Protein AF-0000000068983516 (afdb_homodimer)

Organism: NCBI:txid743974

Secondary structure (DSSP, 8-state):
----EEEEEEE-HHHHHHHHHHHHHHTS-HHHHHHHHHHHHHHHHHHHHHHHHHHHHHHHHHHHHHHSSS---HHHHHHHHHH------/----EEEEEEE-HHHHHHHHHHHHHHTS-HHHHHHHHHHHHHHHHHHHHHHHHHHHHHHHHHHHHHHSSS---HHHHHHHHHH---S--

Solvent-accessible surface area (backbone atoms only — not comparable to full-atom values): 9890 Å² total; per-residue (Å²): 134,70,62,76,34,78,48,82,36,72,34,31,64,65,57,52,50,47,32,43,51,28,15,55,75,71,69,47,51,50,62,56,45,35,50,51,39,24,43,53,53,17,54,50,47,46,51,52,52,50,49,52,51,50,50,47,50,51,49,51,50,52,52,54,53,51,68,37,85,62,73,62,51,74,67,55,54,51,51,52,67,60,63,63,67,71,88,68,137,134,70,62,78,34,78,48,82,38,73,35,30,65,66,56,51,50,46,32,42,51,28,15,55,75,72,70,47,52,49,62,56,46,33,51,50,38,22,44,54,53,18,54,50,49,49,51,52,51,52,50,50,50,51,50,49,50,51,47,50,50,54,53,54,54,50,67,37,86,62,74,61,51,74,68,55,52,51,51,53,66,61,63,64,66,68,88,67,125

InterPro domains:
  IPR010985 Ribbon-helix-helix [SSF47598] (4-80)
  IPR014795 Antitoxin TacA 1-like [PF08681] (6-81)
  IPR014795 Antitoxin TacA 1-like [PTHR35401] (2-82)

Radius of gyration: 25.69 Å; Cα contacts (8 Å, |Δi|>4): 137; chains: 2; bounding box: 52×82×36 Å

pLDDT: mean 81.81, std 19.15, range [27.64, 98.75]

Foldseek 3Di:
DDPPDDDDDDDDPVVLVVLCVVCVVVPHHSVCSVCVVVVVVVVVVVVVVVVVVVVVVVLVVLVVVCPPPPPPDPVSVVVNVPPPPDPDD/DDPPDDDDDDDDPVVLVVLCVVCVVVPHHSVCSVCVVVVVVVVVVVVVVVVVVVVVVVLVVLVVVCPPPPPDDPVSVVVNVPPPPPPPD

Structure (mmCIF, N/CA/C/O backbone):
data_AF-0000000068983516-model_v1
#
loop_
_entity.id
_entity.type
_entity.pdbx_description
1 polymer 'DUF1778 domain-containing protein'
#
loop_
_atom_site.group_PDB
_atom_site.id
_atom_site.type_symbol
_atom_site.label_atom_id
_atom_site.label_alt_id
_atom_site.label_comp_id
_atom_site.label_asym_id
_atom_site.label_entity_id
_atom_site.label_seq_id
_atom_site.pdbx_PDB_ins_code
_atom_site.Cartn_x
_atom_site.Cartn_y
_atom_site.Cartn_z
_atom_site.occupancy
_atom_site.B_iso_or_equiv
_atom_site.auth_seq_id
_atom_site.auth_comp_id
_atom_site.auth_asym_id
_atom_site.auth_atom_id
_atom_site.pdbx_PDB_model_num
ATOM 1 N N . MET A 1 1 ? -12.258 -1.51 18.906 1 66.19 1 MET A N 1
ATOM 2 C CA . MET A 1 1 ? -12.906 -0.402 18.219 1 66.19 1 MET A CA 1
ATOM 3 C C . MET A 1 1 ? -13.914 -0.917 17.188 1 66.19 1 MET A C 1
ATOM 5 O O . MET A 1 1 ? -13.594 -1.802 16.391 1 66.19 1 MET A O 1
ATOM 9 N N . GLN A 1 2 ? -15.219 -0.626 17.344 1 80.12 2 GLN A N 1
ATOM 10 C CA . GLN A 1 2 ? -16.297 -1.192 16.547 1 80.12 2 GLN A CA 1
ATOM 11 C C . GLN A 1 2 ? -16.312 -0.609 15.141 1 80.12 2 GLN A C 1
ATOM 13 O O . GLN A 1 2 ? -15.992 0.565 14.953 1 80.12 2 GLN A O 1
ATOM 18 N N . ALA A 1 3 ? -16.422 -1.46 14.156 1 85.94 3 ALA A N 1
ATOM 19 C CA . ALA A 1 3 ? -16.625 -1.024 12.773 1 85.94 3 ALA A CA 1
ATOM 20 C C . ALA A 1 3 ? -18 -0.391 12.602 1 85.94 3 ALA A C 1
ATOM 22 O O . ALA A 1 3 ? -19.016 -1.097 12.477 1 85.94 3 ALA A O 1
ATOM 23 N N . THR A 1 4 ? -18.094 0.987 12.625 1 93.12 4 THR A N 1
ATOM 24 C CA . THR A 1 4 ? -19.375 1.7 12.648 1 93.12 4 THR A CA 1
ATOM 25 C C . THR A 1 4 ? -19.609 2.424 11.32 1 93.12 4 THR A C 1
ATOM 27 O O . THR A 1 4 ? -20.703 2.953 11.086 1 93.12 4 THR A O 1
ATOM 30 N N . GLU A 1 5 ? -18.656 2.49 10.5 1 96.25 5 GLU A N 1
ATOM 31 C CA . GLU A 1 5 ? -18.766 3.221 9.242 1 96.25 5 GLU A CA 1
ATOM 32 C C . GLU A 1 5 ? -18.734 2.27 8.047 1 96.25 5 GLU A C 1
ATOM 34 O O . GLU A 1 5 ? -18.125 1.204 8.109 1 96.25 5 GLU A O 1
ATOM 39 N N . ARG A 1 6 ? -19.453 2.689 6.984 1 96.88 6 ARG A N 1
ATOM 40 C CA . ARG A 1 6 ? -19.484 1.909 5.75 1 96.88 6 ARG A CA 1
ATOM 41 C C . ARG A 1 6 ? -18.844 2.674 4.602 1 96.88 6 ARG A C 1
ATOM 43 O O . ARG A 1 6 ? -19.016 3.889 4.484 1 96.88 6 ARG A O 1
ATOM 50 N N . ILE A 1 7 ? -18.016 1.931 3.863 1 97.56 7 ILE A N 1
ATOM 51 C CA . ILE A 1 7 ? -17.438 2.443 2.621 1 97.56 7 ILE A CA 1
ATOM 52 C C . ILE A 1 7 ? -17.875 1.561 1.452 1 97.56 7 ILE A C 1
ATOM 54 O O . ILE A 1 7 ? -17.609 0.355 1.448 1 97.56 7 ILE A O 1
ATOM 58 N N . ASN A 1 8 ? -18.578 2.172 0.459 1 97.69 8 ASN A N 1
ATOM 59 C CA . ASN A 1 8 ? -19.016 1.462 -0.735 1 97.69 8 ASN A CA 1
ATOM 60 C C . ASN A 1 8 ? -18.172 1.819 -1.951 1 97.69 8 ASN A C 1
ATOM 62 O O . ASN A 1 8 ? -18.062 2.992 -2.314 1 97.69 8 ASN A O 1
ATOM 66 N N . LEU A 1 9 ? -17.578 0.797 -2.518 1 97.94 9 LEU A N 1
ATOM 67 C CA . LEU A 1 9 ? -16.688 0.984 -3.652 1 97.94 9 LEU A CA 1
ATOM 68 C C . LEU A 1 9 ? -17.266 0.349 -4.914 1 97.94 9 LEU A C 1
ATOM 70 O O . LEU A 1 9 ? -17.844 -0.739 -4.855 1 97.94 9 LEU A O 1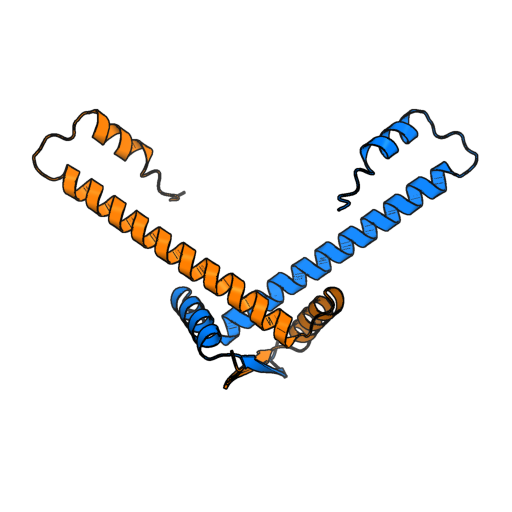
ATOM 74 N N . ARG A 1 10 ? -17.094 1.018 -6.027 1 97.38 10 ARG A N 1
ATOM 75 C CA . ARG A 1 10 ? -17.359 0.438 -7.34 1 97.38 10 ARG A CA 1
ATOM 76 C C . ARG A 1 10 ? -16.062 0.17 -8.094 1 97.38 10 ARG A C 1
ATOM 78 O O . ARG A 1 10 ? -15.156 1.01 -8.102 1 97.38 10 ARG A O 1
ATOM 85 N N . THR A 1 11 ? -15.914 -1.056 -8.664 1 97.31 11 THR A N 1
ATOM 86 C CA . THR A 1 11 ? -14.695 -1.44 -9.367 1 97.31 11 THR A CA 1
ATOM 87 C C . THR A 1 11 ? -15.008 -2.418 -10.492 1 97.31 11 THR A C 1
ATOM 89 O O . THR A 1 11 ? -16.172 -2.783 -10.703 1 97.31 11 THR A O 1
ATOM 92 N N . THR A 1 12 ? -14.008 -2.668 -11.32 1 96.62 12 THR A N 1
ATOM 93 C CA . THR A 1 12 ? -14.172 -3.637 -12.398 1 96.62 12 THR A CA 1
ATOM 94 C C . THR A 1 12 ? -14.07 -5.062 -11.867 1 96.62 12 THR A C 1
ATOM 96 O O . THR A 1 12 ? -13.477 -5.297 -10.812 1 96.62 12 THR A O 1
ATOM 99 N N . ALA A 1 13 ? -14.641 -6.016 -12.648 1 96.25 13 ALA A N 1
ATOM 100 C CA . ALA A 1 13 ? -14.547 -7.43 -12.297 1 96.25 13 ALA A CA 1
ATOM 101 C C . ALA A 1 13 ? -13.094 -7.883 -12.234 1 96.25 13 ALA A C 1
ATOM 103 O O . ALA A 1 13 ? -12.719 -8.672 -11.367 1 96.25 13 ALA A O 1
ATOM 104 N N . HIS A 1 14 ? -12.305 -7.371 -13.078 1 96.12 14 HIS A N 1
ATOM 105 C CA . HIS A 1 14 ? -10.891 -7.73 -13.148 1 96.12 14 HIS A CA 1
ATOM 106 C C . HIS A 1 14 ? -10.141 -7.281 -11.898 1 96.12 14 HIS A C 1
ATOM 108 O O . HIS A 1 14 ? -9.445 -8.078 -11.273 1 96.12 14 HIS A O 1
ATOM 114 N N . ALA A 1 15 ? -10.289 -6.082 -11.492 1 96.38 15 ALA A N 1
ATOM 115 C CA . ALA A 1 15 ? -9.617 -5.547 -10.305 1 96.38 15 ALA A CA 1
ATOM 116 C C . ALA A 1 15 ? -10.062 -6.289 -9.047 1 96.38 15 ALA A C 1
ATOM 118 O O . ALA A 1 15 ? -9.234 -6.645 -8.203 1 96.38 15 ALA A O 1
ATOM 119 N N . LYS A 1 16 ? -11.344 -6.5 -8.945 1 97.94 16 LYS A N 1
ATOM 120 C CA . LYS A 1 16 ? -11.875 -7.246 -7.812 1 97.94 16 LYS A CA 1
ATOM 121 C C . LYS A 1 16 ? -11.242 -8.633 -7.723 1 97.94 16 LYS A C 1
ATOM 123 O O . LYS A 1 16 ? -10.867 -9.086 -6.637 1 97.94 16 LYS A O 1
ATOM 128 N N . ALA A 1 17 ? -11.133 -9.289 -8.859 1 97.62 17 ALA A N 1
ATOM 129 C CA . ALA A 1 17 ? -10.586 -10.641 -8.906 1 97.62 17 ALA A CA 1
ATOM 130 C C . ALA A 1 17 ? -9.125 -10.656 -8.453 1 97.62 17 ALA A C 1
ATOM 132 O O . ALA A 1 17 ? -8.703 -11.57 -7.738 1 97.62 17 ALA A O 1
ATOM 133 N N . ILE A 1 18 ? -8.367 -9.664 -8.859 1 97.81 18 ILE A N 1
ATOM 134 C CA . ILE A 1 18 ? -6.957 -9.555 -8.492 1 97.81 18 ILE A CA 1
ATOM 135 C C . ILE A 1 18 ? -6.828 -9.359 -6.984 1 97.81 18 ILE A C 1
ATOM 137 O O . ILE A 1 18 ? -6.023 -10.031 -6.336 1 97.81 18 ILE A O 1
ATOM 141 N N . ILE A 1 19 ? -7.602 -8.477 -6.402 1 98.44 19 ILE A N 1
ATOM 142 C CA . ILE A 1 19 ? -7.574 -8.172 -4.977 1 98.44 19 ILE A CA 1
ATOM 143 C C . ILE A 1 19 ? -8 -9.398 -4.176 1 98.44 19 ILE A C 1
ATOM 145 O O . ILE A 1 19 ? -7.387 -9.727 -3.16 1 98.44 19 ILE A O 1
ATOM 149 N N . GLU A 1 20 ? -9.023 -10.125 -4.664 1 98.44 20 GLU A N 1
ATOM 150 C CA . GLU A 1 20 ? -9.508 -11.336 -4.008 1 98.44 20 GLU A CA 1
ATOM 151 C C . GLU A 1 20 ? -8.438 -12.422 -3.994 1 98.44 20 GLU A C 1
ATOM 153 O O . GLU A 1 20 ? -8.227 -13.086 -2.975 1 98.44 20 GLU A O 1
ATOM 158 N N . LYS A 1 21 ? -7.828 -12.57 -5.152 1 97.88 21 LYS A N 1
ATOM 159 C CA . LYS A 1 21 ? -6.77 -13.57 -5.254 1 97.88 21 LYS A CA 1
ATOM 160 C C . LYS A 1 21 ? -5.652 -13.297 -4.25 1 97.88 21 LYS A C 1
ATOM 162 O O . LYS A 1 21 ? -5.188 -14.203 -3.559 1 97.88 21 LYS A O 1
ATOM 167 N N . ALA A 1 22 ? -5.215 -12.062 -4.16 1 98.12 22 ALA A N 1
ATOM 168 C CA . ALA A 1 22 ? -4.156 -11.672 -3.234 1 98.12 22 ALA A CA 1
ATOM 169 C C . ALA A 1 22 ? -4.57 -11.914 -1.787 1 98.12 22 ALA A C 1
ATOM 171 O O . ALA A 1 22 ? -3.791 -12.445 -0.991 1 98.12 22 ALA A O 1
ATOM 172 N N . SER A 1 23 ? -5.832 -11.492 -1.423 1 98.31 23 SER A N 1
ATOM 173 C CA . SER A 1 23 ? -6.309 -11.688 -0.059 1 98.31 23 SER A CA 1
ATOM 174 C C . SER A 1 23 ? -6.328 -13.172 0.309 1 98.31 23 SER A C 1
ATOM 176 O O . SER A 1 23 ? -5.961 -13.547 1.425 1 98.31 23 SER A O 1
ATOM 178 N N . GLN A 1 24 ? -6.742 -14.062 -0.656 1 97.62 24 GLN A N 1
ATOM 179 C CA . GLN A 1 24 ? -6.766 -15.508 -0.447 1 97.62 24 GLN A CA 1
ATOM 180 C C . GLN A 1 24 ? -5.359 -16.062 -0.246 1 97.62 24 GLN A C 1
ATOM 182 O O . GLN A 1 24 ? -5.133 -16.891 0.633 1 97.62 24 GLN A O 1
ATOM 187 N N . GLN A 1 25 ? -4.41 -15.555 -1.043 1 95.56 25 GLN A N 1
ATOM 188 C CA . GLN A 1 25 ? -3.021 -15.992 -0.928 1 95.56 25 GLN A CA 1
ATOM 189 C C . GLN A 1 25 ? -2.453 -15.664 0.448 1 95.56 25 GLN A C 1
ATOM 191 O O . GLN A 1 25 ? -1.636 -16.406 0.986 1 95.56 25 GLN A O 1
ATOM 196 N N . LEU A 1 26 ? -2.887 -14.602 1.054 1 95.25 26 LEU A N 1
ATOM 197 C CA . LEU A 1 26 ? -2.402 -14.156 2.357 1 95.25 26 LEU A CA 1
ATOM 198 C C . LEU A 1 26 ? -3.238 -14.766 3.48 1 95.25 26 LEU A C 1
ATOM 200 O O . LEU A 1 26 ? -2.895 -14.633 4.656 1 95.25 26 LEU A O 1
ATOM 204 N N . GLY A 1 27 ? -4.371 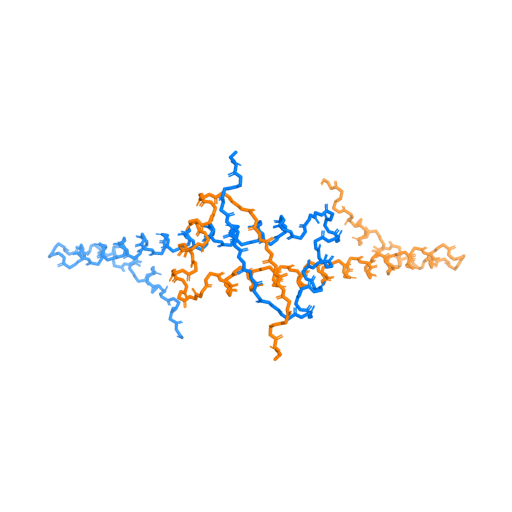-15.383 3.082 1 97 27 GLY A N 1
ATOM 205 C CA . GLY A 1 27 ? -5.23 -16.016 4.07 1 97 27 GLY A CA 1
ATOM 206 C C . GLY A 1 27 ? -6.066 -15.023 4.859 1 97 27 GLY A C 1
ATOM 207 O O . GLY A 1 27 ? -6.352 -15.25 6.039 1 97 27 GLY A O 1
ATOM 208 N N . VAL A 1 28 ? -6.395 -13.961 4.332 1 97.19 28 VAL A N 1
ATOM 209 C CA . VAL A 1 28 ? -7.203 -12.953 5.012 1 97.19 28 VAL A CA 1
ATOM 210 C C . VAL A 1 28 ? -8.453 -12.648 4.188 1 97.19 28 VAL A C 1
ATOM 212 O O . VAL A 1 28 ? -8.555 -13.062 3.031 1 97.19 28 VAL A O 1
ATOM 215 N N . SER A 1 29 ? -9.359 -11.938 4.777 1 98 29 SER A N 1
ATOM 216 C CA . SER A 1 29 ? -10.547 -11.523 4.039 1 98 29 SER A CA 1
ATOM 217 C C . SER A 1 29 ? -10.234 -10.375 3.09 1 98 29 SER A C 1
ATOM 219 O O . SER A 1 29 ? -9.32 -9.586 3.336 1 98 29 SER A O 1
ATOM 221 N N . MET A 1 30 ? -10.867 -10.32 2.062 1 98.06 30 MET A N 1
ATOM 222 C CA . MET A 1 30 ? -10.727 -9.219 1.11 1 98.06 30 MET A CA 1
ATOM 223 C C . MET A 1 30 ? -10.938 -7.875 1.798 1 98.06 30 MET A C 1
ATOM 225 O O . MET A 1 30 ? -10.195 -6.922 1.548 1 98.06 30 MET A O 1
ATOM 229 N N . SER A 1 31 ? -11.945 -7.75 2.668 1 98 31 SER A N 1
ATOM 230 C CA . SER A 1 31 ? -12.242 -6.52 3.396 1 98 31 SER A CA 1
ATOM 231 C C . SER A 1 31 ? -11.055 -6.082 4.246 1 98 31 SER A C 1
ATOM 233 O O . SER A 1 31 ? -10.664 -4.914 4.219 1 98 31 SER A O 1
ATOM 235 N N . TYR A 1 32 ? -10.547 -7.02 4.98 1 97.38 32 TYR A N 1
ATOM 236 C CA . TYR A 1 32 ? -9.367 -6.73 5.785 1 97.38 32 TYR A CA 1
ATOM 237 C C . TYR A 1 32 ? -8.195 -6.297 4.906 1 97.38 32 TYR A C 1
ATOM 239 O O . TYR A 1 32 ? -7.512 -5.316 5.211 1 97.38 32 TYR A O 1
ATOM 247 N N . PHE A 1 33 ? -7.879 -7.023 3.783 1 98.44 33 PHE A N 1
ATOM 248 C CA . PHE A 1 33 ? -6.793 -6.727 2.861 1 98.44 33 PHE A CA 1
ATOM 249 C C . PHE A 1 33 ? -6.898 -5.297 2.342 1 98.44 33 PHE A C 1
ATOM 251 O O . PHE A 1 33 ? -5.93 -4.535 2.404 1 98.44 33 PHE A O 1
ATOM 258 N N . ILE A 1 34 ? -8.008 -4.934 1.896 1 98.75 34 ILE A N 1
ATOM 259 C CA . ILE A 1 34 ? -8.258 -3.623 1.309 1 98.75 34 ILE A CA 1
ATOM 260 C C . ILE A 1 34 ? -8.062 -2.539 2.365 1 98.75 34 ILE A C 1
ATOM 262 O O . ILE A 1 34 ? -7.336 -1.569 2.146 1 98.75 34 ILE A O 1
ATOM 266 N N . LEU A 1 35 ? -8.711 -2.689 3.537 1 98.25 35 LEU A N 1
ATOM 267 C CA . LEU A 1 35 ? -8.664 -1.674 4.582 1 98.25 35 LEU A CA 1
ATOM 268 C C . LEU A 1 35 ? -7.258 -1.527 5.145 1 98.25 35 LEU A C 1
ATOM 270 O O . LEU A 1 35 ? -6.809 -0.413 5.422 1 98.25 35 LEU A O 1
ATOM 274 N N . ASP A 1 36 ? -6.676 -2.672 5.328 1 97.75 36 ASP A N 1
ATOM 275 C CA . ASP A 1 36 ? -5.312 -2.662 5.848 1 97.75 36 ASP A CA 1
ATOM 276 C C . ASP A 1 36 ? -4.367 -1.932 4.898 1 97.75 36 ASP A C 1
ATOM 278 O O . ASP A 1 36 ? -3.564 -1.101 5.328 1 97.75 36 ASP A O 1
ATOM 282 N N . CYS A 1 37 ? -4.41 -2.238 3.559 1 98.12 37 CYS A N 1
ATOM 283 C CA . CYS A 1 37 ? -3.611 -1.573 2.535 1 98.12 37 CYS A CA 1
ATOM 284 C C . CYS A 1 37 ? -3.848 -0.068 2.551 1 98.12 37 CYS A C 1
ATOM 286 O O . CYS A 1 37 ? -2.895 0.713 2.582 1 98.12 37 CYS A O 1
ATOM 288 N N . ALA A 1 38 ? -5.105 0.282 2.559 1 98.5 38 ALA A N 1
ATOM 289 C CA . ALA A 1 38 ? -5.477 1.694 2.514 1 98.5 38 ALA A CA 1
ATOM 290 C C . ALA A 1 38 ? -5.008 2.424 3.77 1 98.5 38 ALA A C 1
ATOM 292 O O . ALA A 1 38 ? -4.484 3.535 3.689 1 98.5 38 ALA A O 1
ATOM 293 N N . TYR A 1 39 ? -5.207 1.781 4.969 1 97.88 39 TYR A N 1
ATOM 294 C CA . TYR A 1 39 ? -4.84 2.4 6.238 1 97.88 39 TYR A CA 1
ATOM 295 C C . TYR A 1 39 ? -3.334 2.613 6.328 1 97.88 39 TYR A C 1
ATOM 297 O O . TYR A 1 39 ? -2.875 3.682 6.738 1 97.88 39 TYR A O 1
ATOM 305 N N . GLN A 1 40 ? -2.588 1.628 5.961 1 97.44 40 GLN A N 1
ATOM 306 C CA . GLN A 1 40 ? -1.132 1.72 6.012 1 97.44 40 GLN A CA 1
ATOM 307 C C . GLN A 1 40 ? -0.618 2.82 5.09 1 97.44 40 GLN A C 1
ATOM 309 O O . GLN A 1 40 ? 0.202 3.646 5.496 1 97.44 40 GLN A O 1
ATOM 314 N N . LYS A 1 41 ? -1.062 2.832 3.871 1 97.62 41 LYS A N 1
ATOM 315 C CA . LYS A 1 41 ? -0.647 3.859 2.92 1 97.62 41 LYS A CA 1
ATOM 316 C C . LYS A 1 41 ? -1.095 5.246 3.379 1 97.62 41 LYS A C 1
ATOM 318 O O . LYS A 1 41 ? -0.36 6.223 3.225 1 97.62 41 LYS A O 1
ATOM 323 N N . ALA A 1 42 ? -2.281 5.336 3.916 1 98.38 42 ALA A N 1
ATOM 324 C CA . ALA A 1 42 ? -2.797 6.605 4.422 1 98.38 42 ALA A CA 1
ATOM 325 C C . ALA A 1 42 ? -1.92 7.141 5.551 1 98.38 42 ALA A C 1
ATOM 327 O O . ALA A 1 42 ? -1.535 8.312 5.539 1 98.38 42 ALA A O 1
ATOM 328 N N . SER A 1 43 ? -1.609 6.277 6.535 1 97.31 43 SER A N 1
ATOM 329 C CA . SER A 1 43 ? -0.773 6.664 7.668 1 97.31 43 SER A CA 1
ATOM 330 C C . SER A 1 43 ? 0.594 7.156 7.203 1 97.31 43 SER A C 1
ATOM 332 O O . SER A 1 43 ? 1.091 8.172 7.684 1 97.31 43 SER A O 1
ATOM 334 N N . GLN A 1 44 ? 1.155 6.492 6.27 1 97 44 GLN A N 1
ATOM 335 C CA . GLN A 1 44 ? 2.453 6.867 5.719 1 97 44 GLN A CA 1
ATOM 336 C C . GLN A 1 44 ? 2.371 8.203 4.98 1 97 44 GLN A C 1
ATOM 338 O O . GLN A 1 44 ? 3.26 9.047 5.113 1 97 44 GLN A O 1
ATOM 343 N N . THR A 1 45 ? 1.363 8.359 4.211 1 96.81 45 THR A N 1
ATOM 344 C CA . THR A 1 45 ? 1.151 9.586 3.445 1 96.81 45 THR A CA 1
ATOM 345 C C . THR A 1 45 ? 1.036 10.789 4.371 1 96.81 45 THR A C 1
ATOM 347 O O . THR A 1 45 ? 1.655 11.828 4.129 1 96.81 45 THR A O 1
ATOM 350 N N . ILE A 1 46 ? 0.276 10.648 5.422 1 96.12 46 ILE A N 1
ATOM 351 C CA . ILE A 1 46 ? 0.063 11.727 6.379 1 96.12 46 ILE A CA 1
ATOM 352 C C . ILE A 1 46 ? 1.372 12.047 7.094 1 96.12 46 ILE A C 1
ATOM 354 O O . ILE A 1 46 ? 1.72 13.219 7.273 1 96.12 46 ILE A O 1
ATOM 358 N N . LYS A 1 47 ? 2.035 11 7.457 1 93.75 47 LYS A N 1
ATOM 359 C CA . LYS A 1 47 ? 3.32 11.164 8.133 1 93.75 47 LYS A CA 1
ATOM 360 C C . LYS A 1 47 ? 4.328 11.859 7.223 1 93.75 47 LYS A C 1
ATOM 362 O O . LYS A 1 47 ? 5.027 12.781 7.652 1 93.75 47 LYS A O 1
ATOM 367 N N . ASP A 1 48 ? 4.449 11.438 6.004 1 92.56 48 ASP A N 1
ATOM 368 C CA . ASP A 1 48 ? 5.367 12.023 5.031 1 92.56 48 ASP A CA 1
ATOM 369 C C . ASP A 1 48 ? 5.051 13.492 4.793 1 92.56 48 ASP A C 1
ATOM 371 O O . ASP A 1 48 ? 5.961 14.328 4.715 1 92.56 48 ASP A O 1
ATOM 375 N N . ASN A 1 49 ? 3.799 13.711 4.676 1 90.25 49 ASN A N 1
ATOM 376 C CA . ASN A 1 49 ? 3.395 15.094 4.43 1 90.25 49 ASN A CA 1
ATOM 377 C C . ASN A 1 49 ? 3.699 15.984 5.629 1 90.25 49 ASN A C 1
ATOM 379 O O . ASN A 1 49 ? 4.098 17.141 5.461 1 90.25 49 ASN A O 1
ATOM 383 N N . SER A 1 50 ? 3.516 15.469 6.781 1 87.19 50 SER A N 1
ATOM 384 C CA . SER A 1 50 ? 3.85 16.219 7.992 1 87.19 50 SER A CA 1
ATOM 385 C C . SER A 1 50 ? 5.348 16.5 8.07 1 87.19 50 SER A C 1
ATOM 387 O O . SER A 1 50 ? 5.754 17.594 8.438 1 87.19 50 SER A O 1
ATOM 389 N N . GLN A 1 51 ? 6.125 15.648 7.707 1 86.12 51 GLN A N 1
ATOM 390 C CA . GLN A 1 51 ? 7.578 15.805 7.711 1 86.12 51 GLN A CA 1
ATOM 391 C C . GLN A 1 51 ? 8.023 16.812 6.656 1 86.12 51 GLN A C 1
ATOM 393 O O . GLN A 1 51 ? 8.898 17.641 6.914 1 86.12 51 GLN A O 1
ATOM 398 N N . ILE A 1 52 ? 7.457 16.781 5.617 1 87.38 52 ILE A N 1
ATOM 399 C CA . ILE A 1 52 ? 7.758 17.719 4.547 1 87.38 52 ILE A CA 1
ATOM 400 C C . ILE A 1 52 ? 7.414 19.141 4.992 1 87.38 52 ILE A C 1
ATOM 402 O O . ILE A 1 52 ? 8.203 20.078 4.793 1 87.38 52 ILE A O 1
ATOM 406 N N . ALA A 1 53 ? 6.332 19.25 5.652 1 84.88 53 ALA A N 1
ATOM 407 C CA . ALA A 1 53 ? 5.898 20.547 6.164 1 84.88 53 ALA A CA 1
ATOM 408 C C . ALA A 1 53 ? 6.859 21.062 7.23 1 84.88 53 ALA A C 1
ATOM 410 O O . ALA A 1 53 ? 7.23 22.25 7.227 1 84.88 53 ALA A O 1
ATOM 411 N N . LEU A 1 54 ? 7.324 20.203 8.078 1 84.81 54 LEU A N 1
ATOM 412 C CA . LEU A 1 54 ? 8.242 20.578 9.141 1 84.81 54 LEU A CA 1
ATOM 413 C C . LEU A 1 54 ? 9.602 20.969 8.57 1 84.81 54 LEU A C 1
ATOM 415 O O . LEU A 1 54 ? 10.195 21.969 9.008 1 84.81 54 LEU A O 1
ATOM 419 N N . ASN A 1 55 ? 9.953 20.219 7.582 1 84.5 55 ASN A N 1
ATOM 420 C CA . ASN A 1 55 ? 11.219 20.547 6.941 1 84.5 55 ASN A CA 1
ATOM 421 C C . ASN A 1 55 ? 11.148 21.875 6.188 1 84.5 55 ASN A C 1
ATOM 423 O O . ASN A 1 55 ? 12.094 22.656 6.215 1 84.5 55 ASN A O 1
ATOM 427 N N . SER A 1 56 ? 10.086 22.062 5.641 1 84.75 56 SER A N 1
ATOM 428 C CA . SER A 1 56 ? 9.891 23.328 4.922 1 84.75 56 SER A CA 1
ATOM 429 C C . SER A 1 56 ? 9.852 24.5 5.879 1 84.75 56 SER A C 1
ATOM 431 O O . SER A 1 56 ? 10.445 25.547 5.602 1 84.75 56 SER A O 1
ATOM 433 N N . ASP A 1 57 ? 9.164 24.328 6.871 1 81.62 57 ASP A N 1
ATOM 434 C CA . ASP A 1 57 ? 9.094 25.375 7.883 1 81.62 57 ASP A CA 1
ATOM 435 C C . ASP A 1 57 ? 10.477 25.641 8.477 1 81.62 57 ASP A C 1
ATOM 437 O O . ASP A 1 57 ? 10.859 26.797 8.656 1 81.62 57 ASP A O 1
ATOM 441 N N . ASP A 1 58 ? 11.133 24.562 8.773 1 76.81 58 ASP A N 1
ATOM 442 C CA . ASP A 1 58 ? 12.477 24.703 9.312 1 76.81 58 ASP A CA 1
ATOM 443 C C . ASP A 1 58 ? 13.391 25.422 8.328 1 76.81 58 ASP A C 1
ATOM 445 O O . ASP A 1 58 ? 14.188 26.281 8.719 1 76.81 58 ASP A O 1
ATOM 449 N N . TRP A 1 59 ? 13.242 25.062 7.141 1 75.62 59 TRP A N 1
ATOM 450 C CA . TRP A 1 59 ? 14 25.703 6.078 1 75.62 59 TRP A CA 1
ATOM 451 C C . TRP A 1 59 ? 13.656 27.188 5.973 1 75.62 59 TRP A C 1
ATOM 453 O O . TRP A 1 59 ? 14.547 28.031 5.883 1 75.62 59 TRP A O 1
ATOM 463 N N . GLN A 1 60 ? 12.477 27.484 5.977 1 80.81 60 GLN A N 1
ATOM 464 C CA . GLN A 1 60 ? 12.031 28.875 5.918 1 80.81 60 GLN A CA 1
ATOM 465 C C . GLN A 1 60 ? 12.555 29.672 7.109 1 80.81 60 GLN A C 1
ATOM 467 O O . GLN A 1 60 ? 12.984 30.828 6.957 1 80.81 60 GLN A O 1
ATOM 472 N N . ARG A 1 61 ? 12.578 29.094 8.203 1 80.12 61 ARG A N 1
ATOM 473 C CA . ARG A 1 61 ? 13.109 29.734 9.398 1 80.12 61 ARG A CA 1
ATOM 474 C C . ARG A 1 61 ? 14.609 30 9.273 1 80.12 61 ARG A C 1
ATOM 476 O O . ARG A 1 61 ? 15.102 31.047 9.688 1 80.12 61 ARG A O 1
ATOM 483 N N . ALA A 1 62 ? 15.344 29.078 8.797 1 76.62 62 ALA A N 1
ATOM 484 C CA . ALA A 1 62 ? 16.781 29.234 8.555 1 76.62 62 ALA A CA 1
ATOM 485 C C . ALA A 1 62 ? 17.062 30.391 7.602 1 76.62 62 ALA A C 1
ATOM 487 O O . ALA A 1 62 ? 17.938 31.219 7.848 1 76.62 62 ALA A O 1
ATOM 488 N N . ILE A 1 63 ? 16.312 30.469 6.559 1 73.56 63 ILE A N 1
ATOM 489 C CA . ILE A 1 63 ? 16.469 31.531 5.574 1 73.56 63 ILE A CA 1
ATOM 490 C C . ILE A 1 63 ? 16.141 32.875 6.219 1 73.56 63 ILE A C 1
ATOM 492 O O . ILE A 1 63 ? 16.859 33.844 6.023 1 73.56 63 ILE A O 1
ATOM 496 N N . ASP A 1 64 ? 15.062 32.938 6.977 1 77.81 64 ASP A N 1
ATOM 497 C CA . ASP A 1 64 ? 14.656 34.156 7.66 1 77.81 64 ASP A CA 1
ATOM 498 C C . ASP A 1 64 ? 15.734 34.625 8.641 1 77.81 64 ASP A C 1
ATOM 500 O O . ASP A 1 64 ? 15.969 35.812 8.781 1 77.81 64 ASP A O 1
ATOM 504 N N . ARG A 1 65 ? 16.328 33.75 9.242 1 75.25 65 ARG A N 1
ATOM 505 C CA . ARG A 1 65 ? 17.406 34.062 10.18 1 75.25 65 ARG A CA 1
ATOM 506 C C . ARG A 1 65 ? 18.625 34.594 9.445 1 75.25 65 ARG A C 1
ATOM 508 O O . ARG A 1 65 ? 19.344 35.469 9.953 1 75.25 65 ARG A O 1
ATOM 515 N N . LEU A 1 66 ? 18.891 34 8.336 1 68.31 66 LEU A N 1
ATOM 516 C CA . LEU A 1 66 ? 20.016 34.469 7.531 1 68.31 66 LEU A CA 1
ATOM 517 C C . LEU A 1 66 ? 19.781 35.906 7.078 1 68.31 66 LEU A C 1
ATOM 519 O O . LEU A 1 66 ? 20.75 36.688 6.926 1 68.31 66 LEU A O 1
ATOM 523 N N . ASP A 1 67 ? 18.594 36.219 6.734 1 63.19 67 ASP A N 1
ATOM 524 C CA . ASP A 1 67 ? 18.25 37.562 6.285 1 63.19 67 ASP A CA 1
ATOM 525 C C . ASP A 1 67 ? 18.312 38.562 7.441 1 63.19 67 ASP A C 1
ATOM 527 O O . ASP A 1 67 ? 18.266 39.75 7.223 1 63.19 67 ASP A O 1
ATOM 531 N N . GLU A 1 68 ? 18.219 38.125 8.57 1 65.56 68 GLU A N 1
ATOM 532 C CA . GLU A 1 68 ? 18.438 39.031 9.695 1 65.56 68 GLU A CA 1
ATOM 533 C C . GLU A 1 68 ? 19.875 39.531 9.727 1 65.56 68 GLU A C 1
ATOM 535 O O . GLU A 1 68 ? 20.797 38.812 9.367 1 65.56 68 GLU A O 1
ATOM 540 N N . PRO A 1 69 ? 20.047 40.875 9.664 1 59.56 69 PRO A N 1
ATOM 541 C CA . PRO A 1 69 ? 21.344 41.562 9.508 1 59.56 69 PRO A CA 1
ATOM 542 C C . PRO A 1 69 ? 22.469 40.875 10.281 1 59.56 69 PRO A C 1
ATOM 544 O O . PRO A 1 69 ? 23.609 41.312 10.234 1 59.56 69 PRO A O 1
ATOM 547 N N . ALA A 1 70 ? 22.312 40.031 11.164 1 58.16 70 ALA A N 1
ATOM 548 C CA . ALA A 1 70 ? 23.547 39.469 11.719 1 58.16 70 ALA A CA 1
ATOM 549 C C . ALA A 1 70 ? 24.234 38.562 10.734 1 58.16 70 ALA A C 1
ATOM 551 O O . ALA A 1 70 ? 23.578 37.844 9.969 1 58.16 70 ALA A O 1
ATOM 552 N N . SER A 1 71 ? 25.438 38.875 10.18 1 55.59 71 SER A N 1
ATOM 553 C CA . SER A 1 71 ? 26.312 38.25 9.18 1 55.59 71 SER A CA 1
ATOM 554 C C . SER A 1 71 ? 26.297 36.719 9.297 1 55.59 71 SER A C 1
ATOM 556 O O . SER A 1 71 ? 26.562 36.188 10.367 1 55.59 71 SER A O 1
ATOM 558 N N . PRO A 1 72 ? 25.547 36.062 8.438 1 58 72 PRO A N 1
ATOM 559 C CA . PRO A 1 72 ? 25.656 34.625 8.516 1 58 72 PRO A CA 1
ATOM 560 C C . PRO A 1 72 ? 27.094 34.125 8.688 1 58 72 PRO A C 1
ATOM 562 O O . PRO A 1 72 ? 28.016 34.719 8.125 1 58 72 PRO A O 1
ATOM 565 N N . THR A 1 73 ? 27.406 33.562 9.828 1 60.47 73 THR A N 1
ATOM 566 C CA . THR A 1 73 ? 28.75 33 9.922 1 60.47 73 THR A CA 1
ATOM 567 C C . THR A 1 73 ? 29.062 32.125 8.727 1 60.47 73 THR A C 1
ATOM 569 O O . THR A 1 73 ? 28.141 31.625 8.055 1 60.47 73 THR A O 1
ATOM 572 N N . PRO A 1 74 ? 30.219 32.125 8.234 1 59.78 74 PRO A N 1
ATOM 573 C CA . PRO A 1 74 ? 30.641 31.25 7.137 1 59.78 74 PRO A CA 1
ATOM 574 C C . PRO A 1 74 ? 30.078 29.844 7.254 1 59.78 74 PRO A C 1
ATOM 576 O O . PRO A 1 74 ? 29.734 29.219 6.242 1 59.78 74 PRO A O 1
ATOM 579 N N . ALA A 1 75 ? 29.875 29.406 8.375 1 61.69 75 ALA A N 1
ATOM 580 C CA . ALA A 1 75 ? 29.406 28.047 8.625 1 61.69 75 ALA A CA 1
ATOM 581 C C . ALA A 1 75 ? 27.922 27.906 8.281 1 61.69 75 ALA A C 1
ATOM 583 O O . ALA A 1 75 ? 27.5 26.891 7.727 1 61.69 75 ALA A O 1
ATOM 584 N N . MET A 1 76 ? 27.156 28.906 8.477 1 60.91 76 MET A N 1
ATOM 585 C CA . MET A 1 76 ? 25.734 28.891 8.188 1 60.91 76 MET A CA 1
ATOM 586 C C . MET A 1 76 ? 25.469 28.922 6.688 1 60.91 76 MET A C 1
ATOM 588 O O . MET A 1 76 ? 24.578 28.219 6.195 1 60.91 76 MET A O 1
ATOM 592 N N . GLN A 1 77 ? 26.344 29.609 6.082 1 58.28 77 GLN A N 1
ATOM 593 C CA . GLN A 1 77 ? 26.234 29.688 4.629 1 58.28 77 GLN A CA 1
ATOM 594 C C . GLN A 1 77 ? 26.5 28.328 3.982 1 58.28 77 GLN A C 1
ATOM 596 O O . GLN A 1 77 ? 25.797 27.938 3.041 1 58.28 77 GLN A O 1
ATOM 601 N N . ALA A 1 78 ? 27.328 27.656 4.531 1 58.94 78 ALA A N 1
ATOM 602 C CA . ALA A 1 78 ? 27.703 26.344 4.02 1 58.94 78 ALA A CA 1
ATOM 603 C C . ALA A 1 78 ? 26.562 25.344 4.207 1 58.94 78 ALA A C 1
ATOM 605 O O . ALA A 1 78 ? 26.328 24.5 3.342 1 58.94 78 ALA A O 1
ATOM 606 N N . LEU A 1 79 ? 25.891 25.375 5.18 1 59.28 79 LEU A N 1
ATOM 607 C CA . LEU A 1 79 ? 24.781 24.469 5.465 1 59.28 79 LEU A CA 1
ATOM 608 C C . LEU A 1 79 ? 23.625 24.688 4.488 1 59.28 79 LEU A C 1
ATOM 610 O O . LEU A 1 79 ? 23.016 23.734 4.02 1 59.28 79 LEU A O 1
ATOM 614 N N . PHE A 1 80 ? 23.422 25.938 4.273 1 58.38 80 PHE A N 1
ATOM 615 C CA . PHE A 1 80 ? 22.359 26.281 3.334 1 58.38 80 PHE A CA 1
ATOM 616 C C . PHE A 1 80 ? 22.672 25.719 1.951 1 58.38 80 PHE A C 1
ATOM 618 O O . PHE A 1 80 ? 21.766 25.266 1.245 1 58.38 80 PHE A O 1
ATOM 625 N N . ASP A 1 81 ? 23.844 25.844 1.63 1 55.22 81 ASP A N 1
ATOM 626 C CA . ASP A 1 81 ? 24.281 25.359 0.321 1 55.22 81 ASP A CA 1
ATOM 627 C C . ASP A 1 81 ? 24.109 23.859 0.209 1 55.22 81 ASP A C 1
ATOM 629 O O . ASP A 1 81 ? 23.781 23.344 -0.86 1 55.22 81 ASP A O 1
ATOM 633 N N . ARG A 1 82 ? 24.297 23.297 1.156 1 53.91 82 ARG A N 1
ATOM 634 C CA . ARG A 1 82 ? 24.219 21.844 1.125 1 53.91 82 ARG A CA 1
ATOM 635 C C . ARG A 1 82 ? 22.781 21.344 1.237 1 53.91 82 ARG A C 1
ATOM 637 O O . ARG A 1 82 ? 22.422 20.328 0.647 1 53.91 82 ARG A O 1
ATOM 644 N N . GLY A 1 83 ? 22.062 21.828 2.082 1 54.59 83 GLY A N 1
ATOM 645 C CA . GLY A 1 83 ? 20.75 21.297 2.377 1 54.59 83 GLY A CA 1
ATOM 646 C C . GLY A 1 83 ? 19.734 21.562 1.277 1 54.59 83 GLY A C 1
ATOM 647 O O . GLY A 1 83 ? 18.609 21.062 1.33 1 54.59 83 GLY A O 1
ATOM 648 N N . PHE A 1 84 ? 19.766 22.797 0.763 1 46.38 84 PHE A N 1
ATOM 649 C CA . PHE A 1 84 ? 18.641 22.969 -0.165 1 46.38 84 PHE A CA 1
ATOM 650 C C . PHE A 1 84 ? 18.812 22.062 -1.379 1 46.38 84 PHE A C 1
ATOM 652 O O . PHE A 1 84 ? 19.172 22.531 -2.463 1 46.38 84 PHE A O 1
ATOM 659 N N . VAL A 1 85 ? 19.453 21.016 -1.483 1 40.09 85 VAL A N 1
ATOM 660 C CA . VAL A 1 85 ? 19.25 20.25 -2.709 1 40.09 85 VAL A CA 1
ATOM 661 C C . VAL A 1 85 ? 17.781 19.891 -2.855 1 40.09 85 VAL A C 1
ATOM 663 O O . VAL A 1 85 ? 17.234 19.141 -2.045 1 40.09 85 VAL A O 1
ATOM 666 N N . ASN A 1 86 ? 16.859 20.781 -3.16 1 38.97 86 ASN A N 1
ATOM 667 C CA . ASN A 1 86 ? 15.523 20.547 -3.709 1 38.97 86 ASN A CA 1
ATOM 668 C C . ASN A 1 86 ? 15.531 19.469 -4.785 1 38.97 86 ASN A C 1
ATOM 670 O O . ASN A 1 86 ? 16.344 19.516 -5.711 1 38.97 86 ASN A O 1
ATOM 674 N N . VAL A 1 87 ? 14.727 18.25 -4.617 1 36.75 87 VAL A N 1
ATOM 675 C CA . VAL A 1 87 ? 14.203 17.328 -5.629 1 36.75 87 VAL A CA 1
ATOM 676 C C . VAL A 1 87 ? 13.391 18.109 -6.66 1 36.75 87 VAL A C 1
ATOM 678 O O . VAL A 1 87 ? 12.258 18.5 -6.395 1 36.75 87 VAL A O 1
ATOM 681 N N . ASP A 1 88 ? 13.586 19.156 -7.199 1 32.91 88 ASP A N 1
ATOM 682 C CA . ASP A 1 88 ? 12.938 19.703 -8.391 1 32.91 88 ASP A CA 1
ATOM 683 C C . ASP A 1 88 ? 12.695 18.609 -9.422 1 32.91 88 ASP A C 1
ATOM 685 O O . ASP A 1 88 ? 13.438 17.625 -9.484 1 32.91 88 ASP A O 1
ATOM 689 N N . SER A 1 89 ? 11.594 18.859 -10.586 1 27.64 89 SER A N 1
ATOM 690 C CA . SER A 1 89 ? 11.609 18.375 -11.961 1 27.64 89 SER A CA 1
ATOM 691 C C . SER A 1 89 ? 13.031 18.266 -12.5 1 27.64 89 SER A C 1
ATOM 693 O O . SER A 1 89 ? 13.883 19.109 -12.18 1 27.64 89 SER A O 1
ATOM 695 N N . MET B 1 1 ? -12.555 0.39 -19 1 67.31 1 MET B N 1
ATOM 696 C CA . MET B 1 1 ? -13.141 -0.759 -18.312 1 67.31 1 MET B CA 1
ATOM 697 C C . MET B 1 1 ? -14.172 -0.312 -17.281 1 67.31 1 MET B C 1
ATOM 699 O O . MET B 1 1 ? -13.914 0.604 -16.5 1 67.31 1 MET B O 1
ATOM 703 N N . GLN B 1 2 ? -15.477 -0.685 -17.406 1 80.75 2 GLN B N 1
ATOM 704 C CA . GLN B 1 2 ? -16.594 -0.194 -16.594 1 80.75 2 GLN B CA 1
ATOM 705 C C . GLN B 1 2 ? -16.531 -0.768 -15.18 1 80.75 2 GLN B C 1
ATOM 707 O O . GLN B 1 2 ? -16.125 -1.916 -14.984 1 80.75 2 GLN B O 1
ATOM 712 N N . ALA B 1 3 ? -16.688 0.051 -14.211 1 85.94 3 ALA B N 1
ATOM 713 C CA . ALA B 1 3 ? -16.844 -0.387 -12.82 1 85.94 3 ALA B CA 1
ATOM 714 C C . ALA B 1 3 ? -18.172 -1.09 -12.617 1 85.94 3 ALA B C 1
ATOM 716 O O . ALA B 1 3 ? -19.219 -0.437 -12.484 1 85.94 3 ALA B O 1
ATOM 717 N N . THR B 1 4 ? -18.203 -2.449 -12.656 1 93.12 4 THR B N 1
ATOM 718 C CA . THR B 1 4 ? -19.438 -3.229 -12.656 1 93.12 4 THR B CA 1
ATOM 719 C C . THR B 1 4 ? -19.609 -3.963 -11.328 1 93.12 4 THR B C 1
ATOM 721 O O . THR B 1 4 ? -20.672 -4.543 -11.07 1 93.12 4 THR B O 1
ATOM 724 N N . GLU B 1 5 ? -18.641 -3.982 -10.516 1 96.19 5 GLU B N 1
ATOM 725 C CA . GLU B 1 5 ? -18.688 -4.715 -9.25 1 96.19 5 GLU B CA 1
ATOM 726 C C . GLU B 1 5 ? -18.703 -3.764 -8.062 1 96.19 5 GLU B C 1
ATOM 728 O O . GLU B 1 5 ? -18.141 -2.666 -8.133 1 96.19 5 GLU B O 1
ATOM 733 N N . ARG B 1 6 ? -19.359 -4.223 -6.977 1 96.81 6 ARG B N 1
ATOM 734 C CA . ARG B 1 6 ? -19.422 -3.443 -5.742 1 96.81 6 ARG B CA 1
ATOM 735 C C . ARG B 1 6 ? -18.719 -4.168 -4.602 1 96.81 6 ARG B C 1
ATOM 737 O O . ARG B 1 6 ? -18.812 -5.391 -4.48 1 96.81 6 ARG B O 1
ATOM 744 N N . ILE B 1 7 ? -17.922 -3.373 -3.891 1 97.56 7 ILE B N 1
ATOM 745 C CA . ILE B 1 7 ? -17.312 -3.854 -2.658 1 97.56 7 ILE B CA 1
ATOM 746 C C . ILE B 1 7 ? -17.766 -2.996 -1.482 1 97.56 7 ILE B C 1
ATOM 748 O O . ILE B 1 7 ? -17.578 -1.776 -1.483 1 97.56 7 ILE B O 1
ATOM 752 N N . ASN B 1 8 ? -18.422 -3.648 -0.465 1 97.69 8 ASN B N 1
ATOM 753 C CA . ASN B 1 8 ? -18.891 -2.963 0.735 1 97.69 8 ASN B CA 1
ATOM 754 C C . ASN B 1 8 ? -18 -3.271 1.938 1 97.69 8 ASN B C 1
ATOM 756 O O . ASN B 1 8 ? -17.828 -4.434 2.309 1 97.69 8 ASN B O 1
ATOM 760 N N . LEU B 1 9 ? -17.453 -2.213 2.484 1 97.94 9 LEU B N 1
ATOM 761 C CA . LEU B 1 9 ? -16.531 -2.35 3.604 1 97.94 9 LEU B CA 1
ATOM 762 C C . LEU B 1 9 ? -17.125 -1.753 4.875 1 97.94 9 LEU B C 1
ATOM 764 O O . LEU B 1 9 ? -17.766 -0.702 4.832 1 97.94 9 LEU B O 1
ATOM 768 N N . ARG B 1 10 ? -16.891 -2.418 5.98 1 97.38 10 ARG B N 1
ATOM 769 C CA . ARG B 1 10 ? -17.172 -1.856 7.301 1 97.38 10 ARG B CA 1
ATOM 770 C C . ARG B 1 10 ? -15.875 -1.519 8.031 1 97.38 10 ARG B C 1
ATOM 772 O O . ARG B 1 10 ? -14.93 -2.307 8.023 1 97.38 10 ARG B O 1
ATOM 779 N N . THR B 1 11 ? -15.789 -0.277 8.602 1 97.38 11 THR B N 1
ATOM 780 C CA . THR B 1 11 ? -14.578 0.177 9.281 1 97.38 11 THR B CA 1
ATOM 781 C C . THR B 1 11 ? -14.93 1.138 10.414 1 97.38 11 THR B C 1
ATOM 783 O O . THR B 1 11 ? -16.109 1.433 10.648 1 97.38 11 THR B O 1
ATOM 786 N N . THR B 1 12 ? -13.93 1.438 11.227 1 96.62 12 THR B N 1
ATOM 787 C CA . THR B 1 12 ? -14.133 2.396 12.312 1 96.62 12 THR B CA 1
ATOM 788 C C . THR B 1 12 ? -14.133 3.824 11.773 1 96.62 12 THR B C 1
ATOM 790 O O . THR B 1 12 ? -13.57 4.094 10.711 1 96.62 12 THR B O 1
ATOM 793 N N . ALA B 1 13 ? -14.742 4.742 12.57 1 96.31 13 ALA B N 1
ATOM 794 C CA . ALA B 1 13 ? -14.734 6.16 12.219 1 96.31 13 ALA B CA 1
ATOM 795 C C . ALA B 1 13 ? -13.305 6.691 12.125 1 96.31 13 ALA B C 1
ATOM 797 O O . ALA B 1 13 ? -13 7.512 11.258 1 96.31 13 ALA B O 1
ATOM 798 N N . HIS B 1 14 ? -12.484 6.215 12.961 1 96.19 14 HIS B N 1
ATOM 799 C CA . HIS B 1 14 ? -11.102 6.656 13.008 1 96.19 14 HIS B CA 1
ATOM 800 C C . HIS B 1 14 ? -10.344 6.258 11.75 1 96.19 14 HIS B C 1
ATOM 802 O O . HIS B 1 14 ? -9.703 7.098 11.109 1 96.19 14 HIS B O 1
ATOM 808 N N . ALA B 1 15 ? -10.414 5.051 11.336 1 96.5 15 ALA B N 1
ATOM 809 C CA . ALA B 1 15 ? -9.734 4.562 10.133 1 96.5 15 ALA B CA 1
ATOM 810 C C . ALA B 1 15 ? -10.242 5.277 8.883 1 96.5 15 ALA B C 1
ATOM 812 O O . ALA B 1 15 ? -9.453 5.68 8.031 1 96.5 15 ALA B O 1
ATOM 813 N N . LYS B 1 16 ? -11.531 5.41 8.82 1 97.94 16 LYS B N 1
ATOM 814 C CA . LYS B 1 16 ? -12.125 6.125 7.691 1 97.94 16 LYS B CA 1
ATOM 815 C C . LYS B 1 16 ? -11.578 7.547 7.594 1 97.94 16 LYS B C 1
ATOM 817 O O . LYS B 1 16 ? -11.25 8.023 6.504 1 97.94 16 LYS B O 1
ATOM 822 N N . ALA B 1 17 ? -11.492 8.211 8.734 1 97.69 17 ALA B N 1
ATOM 823 C CA . ALA B 1 17 ? -11.023 9.594 8.781 1 97.69 17 ALA B CA 1
ATOM 824 C C . ALA B 1 17 ? -9.578 9.695 8.305 1 97.69 17 ALA B C 1
ATOM 826 O O . ALA B 1 17 ? -9.219 10.633 7.578 1 97.69 17 ALA B O 1
ATOM 827 N N . ILE B 1 18 ? -8.75 8.75 8.688 1 97.81 18 ILE B N 1
ATOM 828 C CA . ILE B 1 18 ? -7.344 8.719 8.305 1 97.81 18 ILE B CA 1
ATOM 829 C C . ILE B 1 18 ? -7.227 8.531 6.793 1 97.81 18 ILE B C 1
ATOM 831 O O . ILE B 1 18 ? -6.473 9.25 6.129 1 97.81 18 ILE B O 1
ATOM 835 N N . ILE B 1 19 ? -7.965 7.613 6.219 1 98.44 19 ILE B N 1
ATOM 836 C CA . ILE B 1 19 ? -7.941 7.312 4.793 1 98.44 19 ILE B CA 1
ATOM 837 C C . ILE B 1 19 ? -8.445 8.516 4 1 98.44 19 ILE B C 1
ATOM 839 O O . ILE B 1 19 ? -7.871 8.883 2.975 1 98.44 19 ILE B O 1
ATOM 843 N N . GLU B 1 20 ? -9.508 9.18 4.512 1 98.44 20 GLU B N 1
ATOM 844 C CA . GLU B 1 20 ? -10.07 10.359 3.865 1 98.44 20 GLU B CA 1
ATOM 845 C C . GLU B 1 20 ? -9.062 11.508 3.84 1 98.44 20 GLU B C 1
ATOM 847 O O . GLU B 1 20 ? -8.906 12.18 2.818 1 98.44 20 GLU B O 1
ATOM 852 N N . LYS B 1 21 ? -8.445 11.688 4.988 1 97.94 21 LYS B N 1
ATOM 853 C CA . LYS B 1 21 ? -7.441 12.75 5.074 1 97.94 21 LYS B CA 1
ATOM 854 C C . LYS B 1 21 ? -6.324 12.531 4.051 1 97.94 21 LYS B C 1
ATOM 856 O O . LYS B 1 21 ? -5.93 13.469 3.355 1 97.94 21 LYS B O 1
ATOM 861 N N .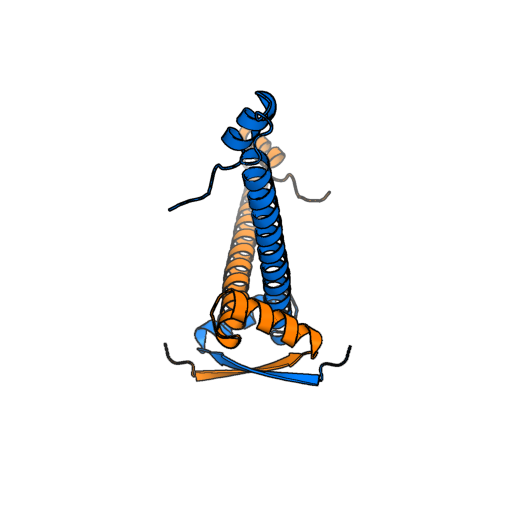 ALA B 1 22 ? -5.816 11.328 3.949 1 98.19 22 ALA B N 1
ATOM 862 C CA . ALA B 1 22 ? -4.75 11 3.01 1 98.19 22 ALA B CA 1
ATOM 863 C C . ALA B 1 22 ? -5.199 11.219 1.568 1 98.19 22 ALA B C 1
ATOM 865 O O . ALA B 1 22 ? -4.465 11.789 0.76 1 98.19 22 ALA B O 1
ATOM 866 N N . SER B 1 23 ? -6.445 10.719 1.229 1 98.31 23 SER B N 1
ATOM 867 C CA . SER B 1 23 ? -6.957 10.891 -0.127 1 98.31 23 SER B CA 1
ATOM 868 C C . SER B 1 23 ? -7.062 12.367 -0.493 1 98.31 23 SER B C 1
ATOM 870 O O . SER B 1 23 ? -6.734 12.758 -1.614 1 98.31 23 SER B O 1
ATOM 872 N N . GLN B 1 24 ? -7.496 13.242 0.485 1 97.62 24 GLN B N 1
ATOM 873 C CA . GLN B 1 24 ? -7.609 14.68 0.277 1 97.62 24 GLN B CA 1
ATOM 874 C C . GLN B 1 24 ? -6.234 15.312 0.06 1 97.62 24 GLN B C 1
ATOM 876 O O . GLN B 1 24 ? -6.07 16.156 -0.822 1 97.62 24 GLN B O 1
ATOM 881 N N . GLN B 1 25 ? -5.258 14.867 0.842 1 95.56 25 GLN B N 1
ATOM 882 C CA . GLN B 1 25 ? -3.898 15.383 0.709 1 95.56 25 GLN B CA 1
ATOM 883 C C . GLN B 1 25 ? -3.328 15.086 -0.675 1 95.56 25 GLN B C 1
ATOM 885 O O . GLN B 1 25 ? -2.564 15.883 -1.223 1 95.56 25 GLN B O 1
ATOM 890 N N . LEU B 1 26 ? -3.703 13.992 -1.281 1 95.38 26 LEU B N 1
ATOM 891 C CA . LEU B 1 26 ? -3.211 13.578 -2.592 1 95.38 26 LEU B CA 1
ATOM 892 C C . LEU B 1 26 ? -4.094 14.133 -3.703 1 95.38 26 LEU B C 1
ATOM 894 O O . LEU B 1 26 ? -3.76 14.016 -4.883 1 95.38 26 LEU B O 1
ATOM 898 N N . GLY B 1 27 ? -5.254 14.688 -3.287 1 97.06 27 GLY B N 1
ATOM 899 C CA . GLY B 1 27 ? -6.16 15.273 -4.266 1 97.06 27 GLY B CA 1
ATOM 900 C C . GLY B 1 27 ? -6.945 14.234 -5.043 1 97.06 27 GLY B C 1
ATOM 901 O O . GLY B 1 27 ? -7.262 14.438 -6.219 1 97.06 27 GLY B O 1
ATOM 902 N N . VAL B 1 28 ? -7.219 13.148 -4.516 1 97.19 28 VAL B N 1
ATOM 903 C CA . VAL B 1 28 ? -7.973 12.094 -5.184 1 97.19 28 VAL B CA 1
ATOM 904 C C . VAL B 1 28 ? -9.188 11.719 -4.344 1 97.19 28 VAL B C 1
ATOM 906 O O . VAL B 1 28 ? -9.305 12.125 -3.184 1 97.19 28 VAL B O 1
ATOM 909 N N . SER B 1 29 ? -10.07 10.977 -4.922 1 98 29 SER B N 1
ATOM 910 C CA . SER B 1 29 ? -11.227 10.492 -4.172 1 98 29 SER B CA 1
ATOM 911 C C . SER B 1 29 ? -10.836 9.359 -3.227 1 98 29 SER B C 1
ATOM 913 O O . SER B 1 29 ? -9.875 8.633 -3.484 1 98 29 SER B O 1
ATOM 915 N N . MET B 1 30 ? -11.461 9.266 -2.188 1 98 30 MET B N 1
ATOM 916 C CA . MET B 1 30 ? -11.25 8.18 -1.237 1 98 30 MET B CA 1
ATOM 917 C C . MET B 1 30 ? -11.391 6.82 -1.921 1 98 30 MET B C 1
ATOM 919 O O . MET B 1 30 ? -10.594 5.914 -1.686 1 98 30 MET B O 1
ATOM 923 N N . SER B 1 31 ? -12.406 6.637 -2.773 1 98 31 SER B N 1
ATOM 924 C CA . SER B 1 31 ? -12.641 5.391 -3.496 1 98 31 SER B CA 1
ATOM 925 C C . SER B 1 31 ? -11.445 5.02 -4.367 1 98 31 SER B C 1
ATOM 927 O O . SER B 1 31 ? -10.992 3.875 -4.352 1 98 31 SER B O 1
ATOM 929 N N . TYR B 1 32 ? -11.008 5.984 -5.113 1 97.38 32 TYR B N 1
ATOM 930 C CA . TYR B 1 32 ? -9.828 5.762 -5.938 1 97.38 32 TYR B CA 1
ATOM 931 C C . TYR B 1 32 ? -8.625 5.395 -5.078 1 97.38 32 TYR B C 1
ATOM 933 O O . TYR B 1 32 ? -7.887 4.457 -5.395 1 97.38 32 TYR B O 1
ATOM 941 N N . PHE B 1 33 ? -8.328 6.152 -3.961 1 98.44 33 PHE B N 1
ATOM 942 C CA . PHE B 1 33 ? -7.207 5.918 -3.057 1 98.44 33 PHE B CA 1
ATOM 943 C C . PHE B 1 33 ? -7.223 4.484 -2.537 1 98.44 33 PHE B C 1
ATOM 945 O O . PHE B 1 33 ? -6.215 3.777 -2.621 1 98.44 33 PHE B O 1
ATOM 952 N N . ILE B 1 34 ? -8.297 4.055 -2.074 1 98.75 34 ILE B N 1
ATOM 953 C CA . ILE B 1 34 ? -8.461 2.73 -1.482 1 98.75 34 ILE B CA 1
ATOM 954 C C . ILE B 1 34 ? -8.227 1.659 -2.545 1 98.75 34 ILE B C 1
ATOM 956 O O . ILE B 1 34 ? -7.434 0.735 -2.338 1 98.75 34 ILE B O 1
ATOM 960 N N . LEU B 1 35 ? -8.891 1.761 -3.701 1 98.25 35 LEU B N 1
ATOM 961 C CA . LEU B 1 35 ? -8.812 0.75 -4.75 1 98.25 35 LEU B CA 1
ATOM 962 C C . LEU B 1 35 ? -7.402 0.683 -5.332 1 98.25 35 LEU B C 1
ATOM 964 O O . LEU B 1 35 ? -6.895 -0.405 -5.617 1 98.25 35 LEU B O 1
ATOM 968 N N . ASP B 1 36 ? -6.891 1.862 -5.531 1 97.75 36 ASP B N 1
ATOM 969 C CA . ASP B 1 36 ? -5.535 1.93 -6.07 1 97.75 36 ASP B CA 1
ATOM 970 C C . ASP B 1 36 ? -4.535 1.256 -5.133 1 97.75 36 ASP B C 1
ATOM 972 O O . ASP B 1 36 ? -3.695 0.47 -5.578 1 97.75 36 ASP B O 1
ATOM 976 N N . CYS B 1 37 ? -4.582 1.57 -3.791 1 98.12 37 CYS B N 1
ATOM 977 C CA . CYS B 1 37 ? -3.73 0.952 -2.781 1 98.12 37 CYS B CA 1
ATOM 978 C C . CYS B 1 37 ? -3.879 -0.564 -2.797 1 98.12 37 CYS B C 1
ATOM 980 O O . CYS B 1 37 ? -2.885 -1.29 -2.842 1 98.12 37 CYS B O 1
ATOM 982 N N . ALA B 1 38 ? -5.113 -0.992 -2.787 1 98.44 38 ALA B N 1
ATOM 983 C CA . ALA B 1 38 ? -5.402 -2.424 -2.738 1 98.44 38 ALA B CA 1
ATOM 984 C C . ALA B 1 38 ? -4.91 -3.125 -4 1 98.44 38 ALA B C 1
ATOM 986 O O . ALA B 1 38 ? -4.32 -4.207 -3.928 1 98.44 38 ALA B O 1
ATOM 987 N N . TYR B 1 39 ? -5.172 -2.494 -5.195 1 97.88 39 TYR B N 1
ATOM 988 C CA . TYR B 1 39 ? -4.789 -3.09 -6.469 1 97.88 39 TYR B CA 1
ATOM 989 C C . TYR B 1 39 ? -3.275 -3.213 -6.582 1 97.88 39 TYR B C 1
ATOM 991 O O . TYR B 1 39 ? -2.762 -4.254 -7.004 1 97.88 39 TYR B O 1
ATOM 999 N N . GLN B 1 40 ? -2.568 -2.186 -6.223 1 97.31 40 GLN B N 1
ATOM 1000 C CA . GLN B 1 40 ? -1.11 -2.195 -6.297 1 97.31 40 GLN B CA 1
ATOM 1001 C C . GLN B 1 40 ? -0.521 -3.264 -5.383 1 97.31 40 GLN B C 1
ATOM 1003 O O . GLN B 1 40 ? 0.339 -4.043 -5.801 1 97.31 40 GLN B O 1
ATOM 1008 N N . LYS B 1 41 ? -0.959 -3.303 -4.168 1 97.62 41 LYS B N 1
ATOM 1009 C CA . LYS B 1 41 ? -0.47 -4.301 -3.223 1 97.62 41 LYS B CA 1
ATOM 1010 C C . LYS B 1 41 ? -0.841 -5.711 -3.674 1 97.62 41 LYS B C 1
ATOM 1012 O O . LYS B 1 41 ? -0.048 -6.645 -3.529 1 97.62 41 LYS B O 1
ATOM 1017 N N . ALA B 1 42 ? -2.023 -5.871 -4.191 1 98.31 42 ALA B N 1
ATOM 1018 C CA . ALA B 1 42 ? -2.473 -7.168 -4.688 1 98.31 42 ALA B CA 1
ATOM 1019 C C . ALA B 1 42 ? -1.582 -7.656 -5.828 1 98.31 42 ALA B C 1
ATOM 1021 O O . ALA B 1 42 ? -1.133 -8.805 -5.824 1 98.31 42 ALA B O 1
ATOM 1022 N N . SER B 1 43 ? -1.34 -6.785 -6.824 1 97.19 43 SER B N 1
ATOM 1023 C CA . SER B 1 43 ? -0.497 -7.121 -7.969 1 97.19 43 SER B CA 1
ATOM 1024 C C . SER B 1 43 ? 0.903 -7.531 -7.52 1 97.19 43 SER B C 1
ATOM 1026 O O . SER B 1 43 ? 1.451 -8.523 -8.008 1 97.19 43 SER B O 1
ATOM 1028 N N . GLN B 1 44 ? 1.433 -6.836 -6.594 1 96.94 44 GLN B N 1
ATOM 1029 C CA . GLN B 1 44 ? 2.758 -7.137 -6.059 1 96.94 44 GLN B CA 1
ATOM 1030 C C . GLN B 1 44 ? 2.768 -8.469 -5.32 1 96.94 44 GLN B C 1
ATOM 1032 O O . GLN B 1 44 ? 3.699 -9.266 -5.469 1 96.94 44 GLN B O 1
ATOM 1037 N N . THR B 1 45 ? 1.782 -8.688 -4.539 1 96.75 45 THR B N 1
ATOM 1038 C CA . THR B 1 45 ? 1.654 -9.922 -3.77 1 96.75 45 THR B CA 1
ATOM 1039 C C . THR B 1 45 ? 1.596 -11.133 -4.695 1 96.75 45 THR B C 1
ATOM 1041 O O . THR B 1 45 ? 2.277 -12.133 -4.461 1 96.75 45 THR B O 1
ATOM 1044 N N . ILE B 1 46 ? 0.812 -11.039 -5.723 1 96.06 46 ILE B N 1
ATOM 1045 C CA . ILE B 1 46 ? 0.65 -12.125 -6.676 1 96.06 46 ILE B CA 1
ATOM 1046 C C . ILE B 1 46 ? 1.967 -12.375 -7.41 1 96.06 46 ILE B C 1
ATOM 1048 O O . ILE B 1 46 ? 2.379 -13.523 -7.594 1 96.06 46 ILE B O 1
ATOM 1052 N N . LYS B 1 47 ? 2.57 -11.289 -7.793 1 93.69 47 LYS B N 1
ATOM 1053 C CA . LYS B 1 47 ? 3.855 -11.383 -8.484 1 93.69 47 LYS B CA 1
ATOM 1054 C C . LYS B 1 47 ? 4.914 -12.016 -7.586 1 93.69 47 LYS B C 1
ATOM 1056 O O . LYS B 1 47 ? 5.66 -12.898 -8.023 1 93.69 47 LYS B O 1
ATOM 1061 N N . ASP B 1 48 ? 5.016 -11.586 -6.371 1 92.25 48 ASP B N 1
ATOM 1062 C CA . ASP B 1 48 ? 5.977 -12.117 -5.402 1 92.25 48 ASP B CA 1
ATOM 1063 C C . ASP B 1 48 ? 5.75 -13.609 -5.164 1 92.25 48 ASP B C 1
ATOM 1065 O O . ASP B 1 48 ? 6.707 -14.383 -5.094 1 92.25 48 ASP B O 1
ATOM 1069 N N . ASN B 1 49 ? 4.504 -13.891 -5.043 1 90 49 ASN B N 1
ATOM 1070 C CA . ASN B 1 49 ? 4.184 -15.297 -4.797 1 90 49 ASN B CA 1
ATOM 1071 C C . ASN B 1 49 ? 4.527 -16.172 -5.996 1 90 49 ASN B C 1
ATOM 1073 O O . ASN B 1 49 ? 4.996 -17.297 -5.836 1 90 49 ASN B O 1
ATOM 1077 N N . SER B 1 50 ? 4.305 -15.68 -7.148 1 86.88 50 SER B N 1
ATOM 1078 C CA . SER B 1 50 ? 4.664 -16.406 -8.367 1 86.88 50 SER B CA 1
ATOM 1079 C C . SER B 1 50 ? 6.172 -16.594 -8.461 1 86.88 50 SER B C 1
ATOM 1081 O O . SER B 1 50 ? 6.641 -17.672 -8.844 1 86.88 50 SER B O 1
ATOM 1083 N N . GLN B 1 51 ? 6.906 -15.703 -8.117 1 85.62 51 GLN B N 1
ATOM 1084 C CA . GLN B 1 51 ? 8.359 -15.773 -8.148 1 85.62 51 GLN B CA 1
ATOM 1085 C C . GLN B 1 51 ? 8.883 -16.75 -7.098 1 85.62 51 GLN B C 1
ATOM 1087 O O . GLN B 1 51 ? 9.805 -17.531 -7.367 1 85.62 51 GLN B O 1
ATOM 1092 N N . ILE B 1 52 ? 8.328 -16.781 -6.051 1 87.06 52 ILE B N 1
ATOM 1093 C CA . ILE B 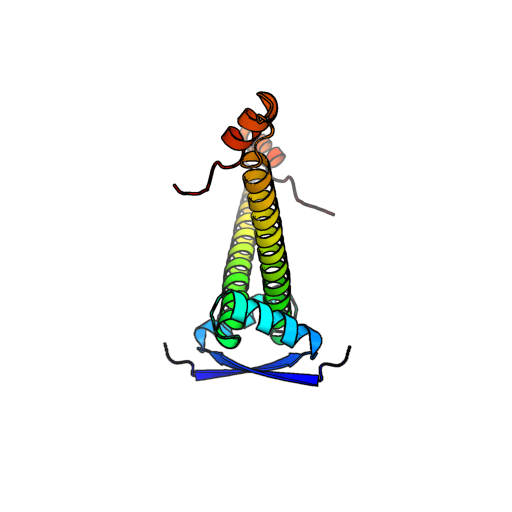1 52 ? 8.703 -17.688 -4.984 1 87.06 52 ILE B CA 1
ATOM 1094 C C . ILE B 1 52 ? 8.43 -19.125 -5.422 1 87.06 52 ILE B C 1
ATOM 1096 O O . ILE B 1 52 ? 9.266 -20.016 -5.234 1 87.06 52 ILE B O 1
ATOM 1100 N N . ALA B 1 53 ? 7.363 -19.312 -6.066 1 84.69 53 ALA B N 1
ATOM 1101 C CA . ALA B 1 53 ? 6.992 -20.625 -6.566 1 84.69 53 ALA B CA 1
ATOM 1102 C C . ALA B 1 53 ? 7.957 -21.094 -7.652 1 84.69 53 ALA B C 1
ATOM 1104 O O . ALA B 1 53 ? 8.391 -22.25 -7.656 1 84.69 53 ALA B O 1
ATOM 1105 N N . LEU B 1 54 ? 8.336 -20.188 -8.5 1 84.5 54 LEU B N 1
ATOM 1106 C CA . LEU B 1 54 ? 9.25 -20.516 -9.586 1 84.5 54 LEU B CA 1
ATOM 1107 C C . LEU B 1 54 ? 10.641 -20.844 -9.039 1 84.5 54 LEU B C 1
ATOM 1109 O O . LEU B 1 54 ? 11.281 -21.797 -9.492 1 84.5 54 LEU B O 1
ATOM 1113 N N . ASN B 1 55 ? 10.953 -20.078 -8.055 1 84.25 55 ASN B N 1
ATOM 1114 C CA . ASN B 1 55 ? 12.258 -20.328 -7.438 1 84.25 55 ASN B CA 1
ATOM 1115 C C . ASN B 1 55 ? 12.273 -21.656 -6.684 1 84.25 55 ASN B C 1
ATOM 1117 O O . ASN B 1 55 ? 13.258 -22.391 -6.73 1 84.25 55 ASN B O 1
ATOM 1121 N N . SER B 1 56 ? 11.227 -21.906 -6.105 1 84.38 56 SER B N 1
ATOM 1122 C CA . SER B 1 56 ? 11.117 -23.156 -5.383 1 84.38 56 SER B CA 1
ATOM 1123 C C . SER B 1 56 ? 11.133 -24.344 -6.34 1 84.38 56 SER B C 1
ATOM 1125 O O . SER B 1 56 ? 11.789 -25.359 -6.074 1 84.38 56 SER B O 1
ATOM 1127 N N . ASP B 1 57 ? 10.391 -24.219 -7.309 1 80.88 57 ASP B N 1
ATOM 1128 C CA . ASP B 1 57 ? 10.367 -25.266 -8.32 1 80.88 57 ASP B CA 1
ATOM 1129 C C . ASP B 1 57 ? 11.742 -25.469 -8.945 1 80.88 57 ASP B C 1
ATOM 1131 O O . ASP B 1 57 ? 12.188 -26.594 -9.141 1 80.88 57 ASP B O 1
ATOM 1135 N N . ASP B 1 58 ? 12.32 -24.328 -9.281 1 76.5 58 ASP B N 1
ATOM 1136 C CA . ASP B 1 58 ? 13.664 -24.391 -9.859 1 76.5 58 ASP B CA 1
ATOM 1137 C C . ASP B 1 58 ? 14.641 -25.062 -8.891 1 76.5 58 ASP B C 1
ATOM 1139 O O . ASP B 1 58 ? 15.477 -25.859 -9.305 1 76.5 58 ASP B O 1
ATOM 1143 N N . TRP B 1 59 ? 14.5 -24.688 -7.703 1 74.75 59 TRP B N 1
ATOM 1144 C CA . TRP B 1 59 ? 15.328 -25.281 -6.66 1 74.75 59 TRP B CA 1
ATOM 1145 C C . TRP B 1 59 ? 15.078 -26.781 -6.543 1 74.75 59 TRP B C 1
ATOM 1147 O O . TRP B 1 59 ? 16.016 -27.562 -6.473 1 74.75 59 TRP B O 1
ATOM 1157 N N . GLN B 1 60 ? 13.898 -27.156 -6.508 1 79.75 60 GLN B N 1
ATOM 1158 C CA . GLN B 1 60 ? 13.547 -28.578 -6.434 1 79.75 60 GLN B CA 1
ATOM 1159 C C . GLN B 1 60 ? 14.078 -29.344 -7.641 1 79.75 60 GLN B C 1
ATOM 1161 O O . GLN B 1 60 ? 14.578 -30.453 -7.5 1 79.75 60 GLN B O 1
ATOM 1166 N N . ARG B 1 61 ? 14.031 -28.75 -8.727 1 80.25 61 ARG B N 1
ATOM 1167 C CA . ARG B 1 61 ? 14.555 -29.375 -9.938 1 80.25 61 ARG B CA 1
ATOM 1168 C C . ARG B 1 61 ? 16.078 -29.531 -9.852 1 80.25 61 ARG B C 1
ATOM 1170 O O . ARG B 1 61 ? 16.625 -30.547 -10.281 1 80.25 61 ARG B O 1
ATOM 1177 N N . ALA B 1 62 ? 16.7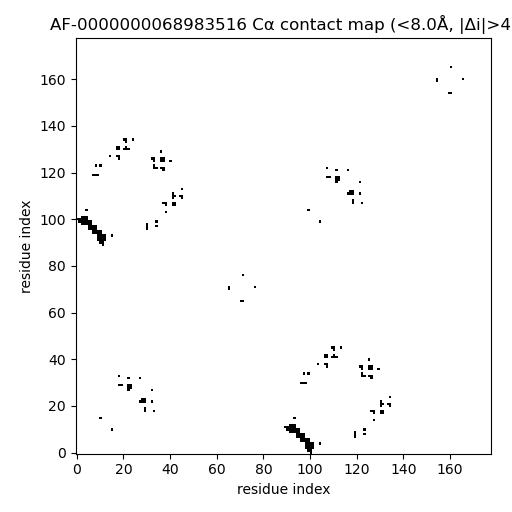66 -28.547 -9.398 1 76.38 62 ALA B N 1
ATOM 1178 C CA . ALA B 1 62 ? 18.219 -28.625 -9.203 1 76.38 62 ALA B CA 1
ATOM 1179 C C . ALA B 1 62 ? 18.594 -29.766 -8.258 1 76.38 62 ALA B C 1
ATOM 1181 O O . ALA B 1 62 ? 19.516 -30.531 -8.531 1 76.38 62 ALA B O 1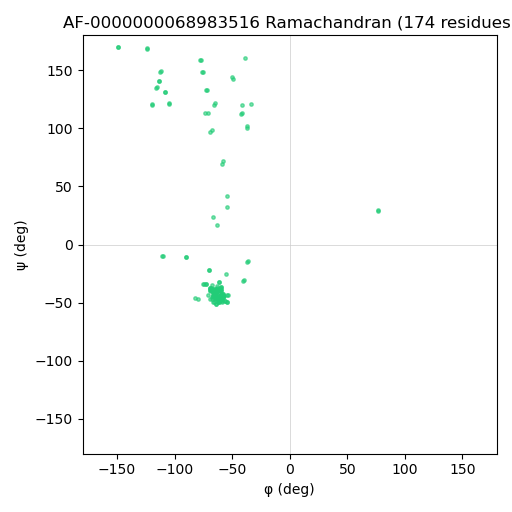
ATOM 1182 N N . ILE B 1 63 ? 17.891 -29.875 -7.199 1 72.19 63 ILE B N 1
ATOM 1183 C CA . ILE B 1 63 ? 18.125 -30.938 -6.219 1 72.19 63 ILE B CA 1
ATOM 1184 C C . ILE B 1 63 ? 17.859 -32.281 -6.848 1 72.19 63 ILE B C 1
ATOM 1186 O O . ILE B 1 63 ? 18.641 -33.219 -6.672 1 72.19 63 ILE B O 1
ATOM 1190 N N . ASP B 1 64 ? 16.766 -32.406 -7.559 1 76.69 64 ASP B N 1
ATOM 1191 C CA . ASP B 1 64 ? 16.406 -33.656 -8.234 1 76.69 64 ASP B CA 1
ATOM 1192 C C . ASP B 1 64 ? 17.484 -34.062 -9.242 1 76.69 64 ASP B C 1
ATOM 1194 O O . ASP B 1 64 ? 17.781 -35.25 -9.391 1 76.69 64 ASP B O 1
ATOM 1198 N N . ARG B 1 65 ? 17.984 -33.156 -9.859 1 74.88 65 ARG B N 1
ATOM 1199 C CA . ARG B 1 65 ? 19.031 -33.406 -10.828 1 74.88 65 ARG B CA 1
ATOM 1200 C C . ARG B 1 65 ? 20.312 -33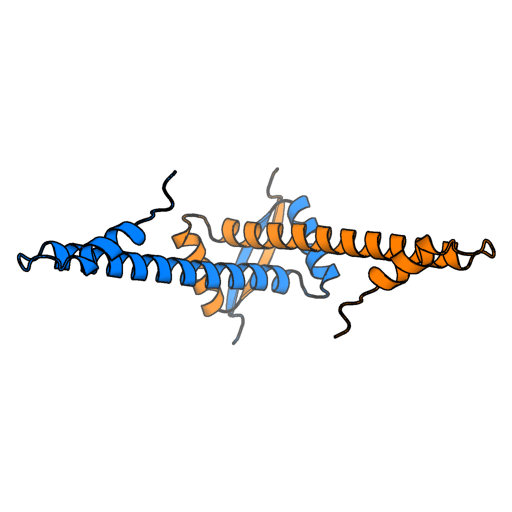.875 -10.133 1 74.88 65 ARG B C 1
ATOM 1202 O O . ARG B 1 65 ? 21.047 -34.688 -10.664 1 74.88 65 ARG B O 1
ATOM 1209 N N . LEU B 1 66 ? 20.578 -33.281 -9.039 1 67.75 66 LEU B N 1
ATOM 1210 C CA . LEU B 1 66 ? 21.75 -33.688 -8.266 1 67.75 66 LEU B CA 1
ATOM 1211 C C . LEU B 1 66 ? 21.625 -35.125 -7.809 1 67.75 66 LEU B C 1
ATOM 1213 O O . LEU B 1 66 ? 22.625 -35.844 -7.684 1 67.75 66 LEU B O 1
ATOM 1217 N N . ASP B 1 67 ? 20.453 -35.5 -7.43 1 62.28 67 ASP B N 1
ATOM 1218 C CA . ASP B 1 67 ? 20.188 -36.844 -6.973 1 62.28 67 ASP B CA 1
ATOM 1219 C C . ASP B 1 67 ? 20.266 -37.844 -8.133 1 62.28 67 ASP B C 1
ATOM 1221 O O . ASP B 1 67 ? 20.281 -39.062 -7.914 1 62.28 67 ASP B O 1
ATOM 1225 N N . GLU B 1 68 ? 20.125 -37.406 -9.25 1 64.94 68 GLU B N 1
ATOM 1226 C CA . GLU B 1 68 ? 20.344 -38.312 -10.391 1 64.94 68 GLU B CA 1
ATOM 1227 C C . GLU B 1 68 ? 21.812 -38.75 -10.461 1 64.94 68 GLU B C 1
ATOM 1229 O O . GLU B 1 68 ? 22.719 -37.969 -10.141 1 64.94 68 GLU B O 1
ATOM 1234 N N . PRO B 1 69 ? 22.078 -40.094 -10.375 1 59.25 69 PRO B N 1
ATOM 1235 C CA . PRO B 1 69 ? 23.406 -40.719 -10.266 1 59.25 69 PRO B CA 1
ATOM 1236 C C . PRO B 1 69 ? 24.453 -39.969 -11.078 1 59.25 69 PRO B C 1
ATOM 1238 O O . PRO B 1 69 ? 25.625 -40.375 -11.078 1 59.25 69 PRO B O 1
ATOM 1241 N N . ALA B 1 70 ? 24.234 -39.094 -11.969 1 57.91 70 ALA B N 1
ATOM 1242 C CA . ALA B 1 70 ? 25.422 -38.5 -12.586 1 57.91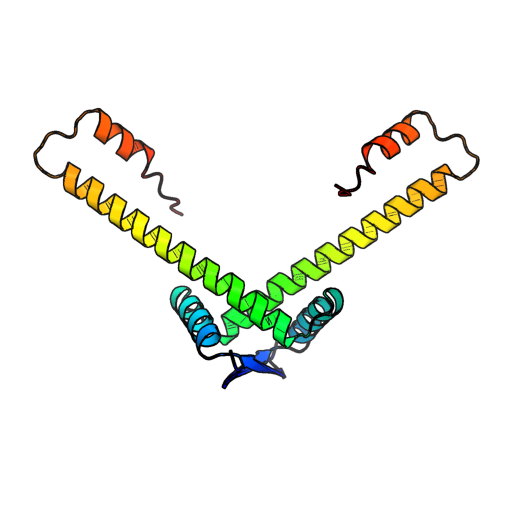 70 ALA B CA 1
ATOM 1243 C C . ALA B 1 70 ? 26.094 -37.531 -11.633 1 57.91 70 ALA B C 1
ATOM 1245 O O . ALA B 1 70 ? 25.422 -36.844 -10.852 1 57.91 70 ALA B O 1
ATOM 1246 N N . SER B 1 71 ? 27.359 -37.781 -11.086 1 55.06 71 SER B N 1
ATOM 1247 C CA . SER B 1 71 ? 28.203 -37.094 -10.109 1 55.06 71 SER B CA 1
ATOM 1248 C C . SER B 1 71 ? 28.109 -35.594 -10.242 1 55.06 71 SER B C 1
ATOM 1250 O O . SER B 1 71 ? 28.344 -35.031 -11.328 1 55.06 71 SER B O 1
ATOM 1252 N N . PRO B 1 72 ? 27.359 -34.969 -9.375 1 57.72 72 PRO B N 1
ATOM 1253 C CA . PRO B 1 72 ? 27.406 -33.5 -9.461 1 57.72 72 PRO B CA 1
ATOM 1254 C C . PRO B 1 72 ? 28.812 -32.969 -9.68 1 57.72 72 PRO B C 1
ATOM 1256 O O . PRO B 1 72 ? 29.781 -33.562 -9.164 1 57.72 72 PRO B O 1
ATOM 1259 N N . THR B 1 73 ? 29.109 -32.375 -10.82 1 60.28 73 THR B N 1
ATOM 1260 C CA . THR B 1 73 ? 30.438 -31.797 -10.953 1 60.28 73 THR B CA 1
ATOM 1261 C C . THR B 1 73 ? 30.75 -30.906 -9.758 1 60.28 73 THR B C 1
ATOM 1263 O O . THR B 1 73 ? 29.844 -30.438 -9.07 1 60.28 73 THR B O 1
ATOM 1266 N N . PRO B 1 74 ? 31.922 -30.859 -9.297 1 59.44 74 PRO B N 1
ATOM 1267 C CA . PRO B 1 74 ? 32.344 -30 -8.195 1 59.44 74 PRO B CA 1
ATOM 1268 C C . PRO B 1 74 ? 31.719 -28.609 -8.266 1 59.44 74 PRO B C 1
ATOM 1270 O O . PRO B 1 74 ? 31.391 -28.016 -7.234 1 59.44 74 PRO B O 1
ATOM 1273 N N . ALA B 1 75 ? 31.5 -28.203 -9.398 1 61 75 ALA B N 1
ATOM 1274 C CA . ALA B 1 75 ? 30.984 -26.859 -9.609 1 61 75 ALA B CA 1
ATOM 1275 C C . ALA B 1 75 ? 29.5 -26.766 -9.25 1 61 75 ALA B C 1
ATOM 1277 O O . ALA B 1 75 ? 29.062 -25.781 -8.672 1 61 75 ALA B O 1
ATOM 1278 N N . MET B 1 76 ? 28.75 -27.766 -9.453 1 60.44 76 MET B N 1
ATOM 1279 C CA . MET B 1 76 ? 27.312 -27.797 -9.141 1 60.44 76 MET B CA 1
ATOM 1280 C C . MET B 1 76 ? 27.094 -27.875 -7.637 1 60.44 76 MET B C 1
ATOM 1282 O O . MET B 1 76 ? 26.188 -27.219 -7.113 1 60.44 76 MET B O 1
ATOM 1286 N N . GLN B 1 77 ? 27.969 -28.547 -7.035 1 57.69 77 GLN B N 1
ATOM 1287 C CA . GLN B 1 77 ? 27.906 -28.656 -5.582 1 57.69 77 GLN B CA 1
ATOM 1288 C C . GLN B 1 77 ? 28.125 -27.297 -4.922 1 57.69 77 GLN B C 1
ATOM 1290 O O . GLN B 1 77 ? 27.438 -26.953 -3.957 1 57.69 77 GLN B O 1
ATOM 1295 N N . ALA B 1 78 ? 28.938 -26.641 -5.461 1 56.97 78 ALA B N 1
ATOM 1296 C CA . ALA B 1 78 ? 29.266 -25.312 -4.934 1 56.97 78 ALA B CA 1
ATOM 1297 C C . ALA B 1 78 ? 28.094 -24.359 -5.074 1 56.97 78 ALA B C 1
ATOM 1299 O O . ALA B 1 78 ? 27.844 -23.531 -4.191 1 56.97 78 ALA B O 1
ATOM 1300 N N . LEU B 1 79 ? 27.422 -24.375 -6.086 1 58.81 79 LEU B N 1
ATOM 1301 C CA . LEU B 1 79 ? 26.266 -23.516 -6.328 1 58.81 79 LEU B CA 1
ATOM 1302 C C . LEU B 1 79 ? 25.141 -23.828 -5.344 1 58.81 79 LEU B C 1
ATOM 1304 O O . LEU B 1 79 ? 24.484 -22.906 -4.844 1 58.81 79 LEU B O 1
ATOM 1308 N N . PHE B 1 80 ? 25 -25.062 -5.113 1 57.91 80 PHE B N 1
ATOM 1309 C CA . PHE B 1 80 ? 23.969 -25.469 -4.176 1 57.91 80 PHE B CA 1
ATOM 1310 C C . PHE B 1 80 ? 24.281 -24.969 -2.77 1 57.91 80 PHE B C 1
ATOM 1312 O O . PHE B 1 80 ? 23.375 -24.594 -2.025 1 57.91 80 PHE B O 1
ATOM 1319 N N . ASP B 1 81 ? 25.516 -25.078 -2.443 1 53.47 81 ASP B N 1
ATOM 1320 C CA . ASP B 1 81 ? 25.953 -24.625 -1.128 1 53.47 81 ASP B CA 1
ATOM 1321 C C . ASP B 1 81 ? 25.75 -23.125 -0.963 1 53.47 81 ASP B C 1
ATOM 1323 O O . ASP B 1 81 ? 25.438 -22.641 0.129 1 53.47 81 ASP B O 1
ATOM 1327 N N . ARG B 1 82 ? 25.953 -22.469 -1.906 1 53 82 ARG B N 1
ATOM 1328 C CA . ARG B 1 82 ? 25.828 -21.016 -1.828 1 53 82 ARG B CA 1
ATOM 1329 C C . ARG B 1 82 ? 24.375 -20.578 -1.903 1 53 82 ARG B C 1
ATOM 1331 O O . ARG B 1 82 ? 23.984 -19.578 -1.296 1 53 82 ARG B O 1
ATOM 1338 N N . GLY B 1 83 ? 23.594 -21.016 -2.746 1 53.19 83 GLY B N 1
ATOM 1339 C CA . GLY B 1 83 ? 22.25 -20.547 -3 1 53.19 83 GLY B CA 1
ATOM 1340 C C . GLY B 1 83 ? 21.281 -20.875 -1.881 1 53.19 83 GLY B C 1
ATOM 1341 O O . GLY B 1 83 ? 20.172 -20.344 -1.836 1 53.19 83 GLY B O 1
ATOM 1342 N N . PHE B 1 84 ? 21.312 -22.141 -1.421 1 47.81 84 PHE B N 1
ATOM 1343 C CA . PHE B 1 84 ? 20.281 -22.375 -0.425 1 47.81 84 PHE B CA 1
ATOM 1344 C C . PHE B 1 84 ? 20.5 -21.5 0.805 1 47.81 84 PHE B C 1
ATOM 1346 O O . PHE B 1 84 ? 20.922 -21.984 1.856 1 47.81 84 PHE B O 1
ATOM 1353 N N . VAL B 1 85 ? 21.219 -20.531 0.82 1 41.22 85 VAL B N 1
ATOM 1354 C CA . VAL B 1 85 ? 21.172 -19.828 2.094 1 41.22 85 VAL B CA 1
ATOM 1355 C C . VAL B 1 85 ? 19.75 -19.391 2.391 1 41.22 85 VAL B C 1
ATOM 1357 O O . VAL B 1 85 ? 19.188 -18.547 1.674 1 41.22 85 VAL B O 1
ATOM 1360 N N . ASN B 1 86 ? 18.766 -20.266 2.697 1 42.97 86 ASN B N 1
ATOM 1361 C CA . ASN B 1 86 ? 17.484 -20.109 3.377 1 42.97 86 ASN B CA 1
ATOM 1362 C C . ASN B 1 86 ? 17.562 -19.047 4.469 1 42.97 86 ASN B C 1
ATOM 1364 O O . ASN B 1 86 ? 18.516 -19.016 5.25 1 42.97 86 ASN B O 1
ATOM 1368 N N . VAL B 1 87 ? 16.656 -17.938 4.32 1 38.34 87 VAL B N 1
ATOM 1369 C CA . VAL B 1 87 ? 16.266 -16.969 5.344 1 38.34 87 VAL B CA 1
ATOM 1370 C C . VAL B 1 87 ? 15.734 -17.719 6.57 1 38.34 87 VAL B C 1
ATOM 1372 O O . VAL B 1 87 ? 14.578 -18.125 6.602 1 38.34 87 VAL B O 1
ATOM 1375 N N . ASP B 1 88 ? 16.156 -18.828 6.906 1 35.34 88 ASP B N 1
ATOM 1376 C CA . ASP B 1 88 ? 15.844 -19.406 8.211 1 35.34 88 ASP B CA 1
ATOM 1377 C C . ASP B 1 88 ? 16.25 -18.469 9.336 1 35.34 88 ASP B C 1
ATOM 1379 O O . ASP B 1 88 ? 15.797 -18.609 10.477 1 35.34 88 ASP B O 1
ATOM 1383 N N . SER B 1 89 ? 17.234 -17.484 9.312 1 27.94 89 SER B N 1
ATOM 1384 C CA . SER B 1 89 ? 17.422 -17.141 10.719 1 27.94 89 SER B CA 1
ATOM 1385 C C . SER B 1 89 ? 16.188 -16.453 11.289 1 27.94 89 SER B C 1
ATOM 1387 O O . SER B 1 89 ? 15.453 -15.773 10.562 1 27.94 89 SER B O 1
#

Sequence (178 aa):
MQATERINLRTTAHAKAIIEKASQQLGVSMSYFILDCAYQKASQTIKDNSQIALNSDDWQRAIDRLDEPASPTPAMQALFDRGFVNVDSMQATERINLRTTAHAKAIIEKASQQLGVSMSYFILDCAYQKASQTIKDNSQIALNSDDWQRAIDRLDEPASPTPAMQALFDRGFVNVDS